Protein AF-A0A3P1ZZF9-F1 (afdb_monomer)

Mean predicted aligned error: 16.94 Å

Structure (mmCIF, N/CA/C/O backbone):
data_AF-A0A3P1ZZF9-F1
#
_entry.id   AF-A0A3P1ZZF9-F1
#
loop_
_atom_site.group_PDB
_atom_site.id
_atom_site.type_symbol
_atom_site.label_atom_id
_atom_site.label_alt_id
_atom_site.label_comp_id
_atom_site.label_asym_id
_atom_site.label_entity_id
_atom_site.label_seq_id
_atom_site.pdbx_PDB_ins_code
_atom_site.Cartn_x
_atom_site.Cartn_y
_atom_site.Cartn_z
_atom_site.occupancy
_atom_site.B_iso_or_equiv
_atom_site.auth_seq_id
_atom_site.auth_comp_id
_atom_site.auth_asym_id
_atom_site.auth_atom_id
_atom_site.pdbx_PDB_model_num
ATOM 1 N N . MET A 1 1 ? -44.749 -13.328 36.681 1.00 41.97 1 MET A N 1
ATOM 2 C CA . MET A 1 1 ? -44.471 -11.958 37.159 1.00 41.97 1 MET A CA 1
ATOM 3 C C . MET A 1 1 ? -43.256 -11.440 36.405 1.00 41.97 1 MET A C 1
ATOM 5 O O . MET A 1 1 ? -42.157 -11.912 36.653 1.00 41.97 1 MET A O 1
ATOM 9 N N . THR A 1 2 ? -43.448 -10.584 35.403 1.00 47.44 2 THR A N 1
ATOM 10 C CA . THR A 1 2 ? -42.346 -10.022 34.605 1.00 47.44 2 THR A CA 1
ATOM 11 C C . THR A 1 2 ? -41.799 -8.788 35.316 1.00 47.44 2 THR A C 1
ATOM 13 O O . THR A 1 2 ? -42.511 -7.797 35.451 1.00 47.44 2 THR A O 1
ATOM 16 N N . ALA A 1 3 ? -40.558 -8.849 35.801 1.00 57.94 3 ALA A N 1
ATOM 17 C CA . ALA A 1 3 ? -39.908 -7.716 36.448 1.00 57.94 3 ALA A CA 1
ATOM 18 C C . ALA A 1 3 ? -39.637 -6.607 35.419 1.00 57.94 3 ALA A C 1
ATOM 20 O O . ALA A 1 3 ? -38.799 -6.757 34.527 1.00 57.94 3 ALA A O 1
ATOM 21 N N . THR A 1 4 ? -40.340 -5.485 35.541 1.00 60.59 4 THR A N 1
ATOM 22 C CA . THR A 1 4 ? -40.032 -4.251 34.813 1.00 60.59 4 THR A CA 1
ATOM 23 C C . THR A 1 4 ? -38.691 -3.716 35.305 1.00 60.59 4 THR A C 1
ATOM 25 O O . THR A 1 4 ? -38.589 -3.226 36.427 1.00 60.59 4 THR A O 1
ATOM 28 N N . HIS A 1 5 ? -37.647 -3.837 34.488 1.00 72.81 5 HIS A N 1
ATOM 29 C CA . HIS A 1 5 ? -36.332 -3.292 34.813 1.00 72.81 5 HIS A CA 1
ATOM 30 C C . HIS A 1 5 ? -36.338 -1.787 34.524 1.00 72.81 5 HIS A C 1
ATOM 32 O O . HIS A 1 5 ? -36.307 -1.370 33.367 1.00 72.81 5 HIS A O 1
ATOM 38 N N . SER A 1 6 ? -36.415 -0.964 35.571 1.00 77.69 6 SER A N 1
ATOM 39 C CA . SER A 1 6 ? -36.305 0.492 35.450 1.00 77.69 6 SER A CA 1
ATOM 40 C C . SER A 1 6 ? -34.834 0.902 35.380 1.00 77.69 6 SER A C 1
ATOM 42 O O . SER A 1 6 ? -34.083 0.667 36.327 1.00 77.69 6 SER A O 1
ATOM 44 N N . ILE A 1 7 ? -34.416 1.536 34.284 1.00 84.38 7 ILE A N 1
ATOM 45 C CA . ILE A 1 7 ? -33.072 2.115 34.168 1.00 84.38 7 ILE A CA 1
ATOM 46 C C . ILE A 1 7 ? -33.027 3.401 34.998 1.00 84.38 7 ILE A C 1
ATOM 48 O O . ILE A 1 7 ? -33.792 4.333 34.753 1.00 84.38 7 ILE A O 1
ATOM 52 N N . THR A 1 8 ? -32.131 3.460 35.982 1.00 90.81 8 THR A N 1
ATOM 53 C CA . THR A 1 8 ? -31.979 4.631 36.859 1.00 90.81 8 THR A CA 1
ATOM 54 C C . THR A 1 8 ? -31.035 5.673 36.252 1.00 90.81 8 THR A C 1
ATOM 56 O O . THR A 1 8 ? -30.098 5.349 35.519 1.00 90.81 8 THR A O 1
ATOM 59 N N . ALA A 1 9 ? -31.237 6.950 36.591 1.00 87.25 9 ALA A N 1
ATOM 60 C CA . ALA A 1 9 ? -30.397 8.040 36.090 1.00 87.25 9 ALA A CA 1
ATOM 61 C C . ALA A 1 9 ? -28.916 7.898 36.497 1.00 87.25 9 ALA A C 1
ATOM 63 O O . ALA A 1 9 ? -28.033 8.289 35.732 1.00 87.25 9 ALA A O 1
ATOM 64 N N . SER A 1 10 ? -28.639 7.297 37.662 1.00 88.62 10 SER A N 1
ATOM 65 C CA . SER A 1 10 ? -27.268 7.011 38.109 1.00 88.62 10 SER A CA 1
ATOM 66 C C . SER A 1 10 ? -26.583 6.013 37.183 1.00 88.62 10 SER A C 1
ATOM 68 O O . SER A 1 10 ? -25.505 6.302 36.677 1.00 88.62 10 SER A O 1
ATOM 70 N N . GLN A 1 11 ? -27.255 4.906 36.847 1.00 90.88 11 GLN A N 1
ATOM 71 C CA . GLN A 1 11 ? -26.711 3.897 35.932 1.00 90.88 11 GLN A CA 1
ATOM 72 C C . GLN A 1 11 ? -26.372 4.497 34.563 1.00 90.88 11 GLN A C 1
ATOM 74 O O . GLN A 1 11 ? -25.328 4.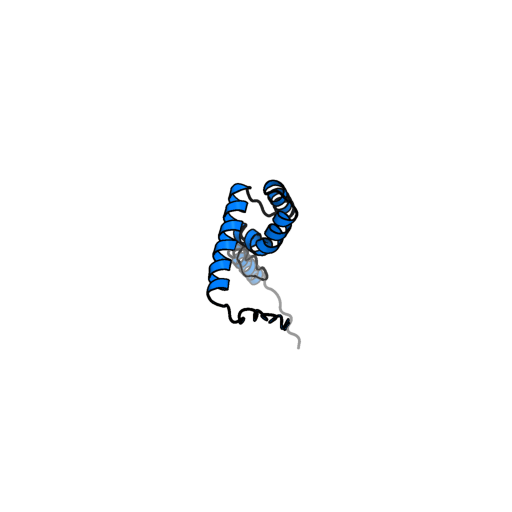195 33.994 1.00 90.88 11 GLN A O 1
ATOM 79 N N . VAL A 1 12 ? -27.208 5.402 34.044 1.00 91.12 12 VAL A N 1
ATOM 80 C CA . VAL A 1 12 ? -26.916 6.103 32.783 1.00 91.12 12 VAL A CA 1
ATOM 81 C C . VAL A 1 12 ? -25.680 6.998 32.910 1.00 91.12 12 VAL A C 1
ATOM 83 O O . VAL A 1 12 ? -24.878 7.078 31.977 1.00 91.12 12 VAL A O 1
ATOM 86 N N . LYS A 1 13 ? -25.509 7.678 34.047 1.00 93.88 13 LYS A N 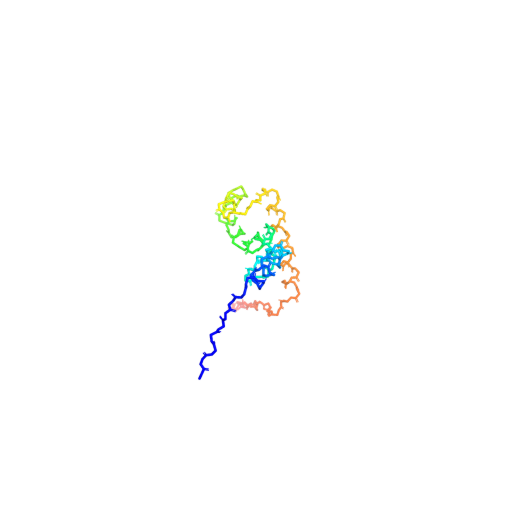1
ATOM 87 C CA . LYS A 1 13 ? -24.353 8.547 34.311 1.00 93.88 13 LYS A CA 1
ATOM 88 C C . LYS A 1 13 ? -23.056 7.739 34.431 1.00 93.88 13 LYS A C 1
ATOM 90 O O . LYS A 1 13 ? -22.039 8.138 33.858 1.00 93.88 13 LYS A O 1
ATOM 95 N N . ASP A 1 14 ? -23.118 6.583 35.082 1.00 90.81 14 ASP A N 1
ATOM 96 C CA . ASP A 1 14 ? -21.990 5.664 35.240 1.00 90.81 14 ASP A CA 1
ATOM 97 C C . ASP A 1 14 ? -21.587 5.049 33.894 1.00 90.81 14 ASP A C 1
ATOM 99 O O . ASP A 1 14 ? -20.409 5.060 33.537 1.00 90.81 14 ASP A O 1
ATOM 103 N N . ILE A 1 15 ? -22.566 4.630 33.080 1.00 91.81 15 ILE A N 1
ATOM 104 C CA . ILE A 1 15 ? -22.330 4.140 31.714 1.00 91.81 15 ILE A CA 1
ATOM 105 C C . ILE A 1 15 ? -21.662 5.225 30.865 1.00 91.81 15 ILE A C 1
ATOM 107 O O . ILE A 1 15 ? -20.643 4.963 30.233 1.00 91.81 15 ILE A O 1
ATOM 111 N N . LYS A 1 16 ? -22.175 6.462 30.864 1.00 90.25 16 LYS A N 1
ATOM 112 C CA . LYS A 1 16 ? -21.571 7.563 30.089 1.00 90.25 16 LYS A CA 1
ATOM 113 C C . LYS A 1 16 ? -20.128 7.842 30.507 1.00 90.25 16 LYS A C 1
ATOM 115 O O . LYS A 1 16 ? -19.278 8.059 29.646 1.00 90.25 16 LYS A O 1
ATOM 120 N N . THR A 1 17 ? -19.853 7.800 31.807 1.00 89.94 17 THR A N 1
ATOM 121 C CA . THR A 1 17 ? -18.506 8.010 32.351 1.00 89.94 17 THR A CA 1
ATOM 122 C C . THR A 1 17 ? -17.565 6.880 31.936 1.00 89.94 17 THR A C 1
ATOM 124 O O . THR A 1 17 ? -16.474 7.145 31.436 1.00 89.94 17 THR A O 1
ATOM 127 N N . ALA A 1 18 ? -18.012 5.625 32.040 1.00 87.31 18 ALA A N 1
ATOM 128 C CA . ALA A 1 18 ? -17.257 4.470 31.565 1.00 87.31 18 ALA A CA 1
ATOM 129 C C . ALA A 1 18 ? -16.953 4.579 30.060 1.00 87.31 18 ALA A C 1
ATOM 131 O O . ALA A 1 18 ? -15.798 4.462 29.654 1.00 87.31 18 ALA A O 1
ATOM 132 N N . PHE A 1 19 ? -17.950 4.906 29.232 1.00 84.44 19 PHE A N 1
ATOM 133 C CA . PHE A 1 19 ? -17.778 5.073 27.785 1.00 84.44 19 PHE A CA 1
ATOM 134 C C . PHE A 1 19 ? -16.810 6.198 27.404 1.00 84.44 19 PHE A C 1
ATOM 136 O O . PHE A 1 19 ? -16.061 6.037 26.446 1.00 84.44 19 PHE A O 1
ATOM 143 N N . ALA A 1 20 ? -16.767 7.299 28.160 1.00 84.31 20 ALA A N 1
ATOM 144 C CA . ALA A 1 20 ? -15.815 8.385 27.922 1.00 84.31 20 ALA A CA 1
ATOM 145 C C . ALA A 1 20 ? -14.350 7.971 28.166 1.00 84.31 20 ALA A C 1
ATOM 147 O O . ALA A 1 20 ? -13.439 8.558 27.586 1.00 84.31 20 ALA A O 1
ATOM 148 N N . THR A 1 21 ? -14.116 6.955 29.002 1.00 85.12 21 THR A N 1
ATOM 149 C CA . THR A 1 21 ? -12.767 6.431 29.291 1.00 85.12 21 THR A CA 1
ATOM 150 C C . THR A 1 21 ? -12.339 5.295 28.364 1.00 85.12 21 THR A C 1
ATOM 152 O O . THR A 1 21 ? -11.151 4.970 28.279 1.00 85.12 21 THR A O 1
ATOM 155 N N . LEU A 1 22 ? -13.286 4.695 27.640 1.00 82.19 22 LEU A N 1
ATOM 156 C CA . LEU A 1 22 ? -13.005 3.603 26.720 1.00 82.19 22 LEU A CA 1
ATOM 157 C C . LEU A 1 22 ? -12.410 4.139 25.416 1.00 82.19 22 LEU A C 1
ATOM 159 O O . LEU A 1 22 ? -12.963 5.014 24.752 1.00 82.19 22 LEU A O 1
ATOM 163 N N . LYS A 1 23 ? -11.278 3.565 25.005 1.00 72.81 23 LYS A N 1
ATOM 164 C CA . LYS A 1 23 ? -10.720 3.820 23.675 1.00 72.81 23 LYS A CA 1
ATOM 165 C C . LYS A 1 23 ? -11.566 3.082 22.631 1.00 72.81 23 LYS A C 1
ATOM 167 O O . LYS A 1 23 ? -11.890 1.914 22.852 1.00 72.81 23 LYS A O 1
ATOM 172 N N . PRO A 1 24 ? -11.884 3.698 21.480 1.00 64.56 24 PRO A N 1
ATOM 173 C CA . PRO A 1 24 ? -12.602 3.014 20.414 1.00 64.56 24 PRO A CA 1
ATOM 174 C C . PRO A 1 24 ? -11.771 1.832 19.905 1.00 64.56 24 PRO A C 1
ATOM 176 O O . PRO A 1 24 ? -10.725 2.003 19.275 1.00 64.56 24 PRO A O 1
ATOM 179 N N . GLN A 1 25 ? -12.235 0.615 20.184 1.00 62.75 25 GLN A N 1
ATOM 180 C CA . GLN A 1 25 ? -11.611 -0.601 19.684 1.00 62.75 25 GLN A CA 1
ATOM 181 C C . GLN A 1 25 ? -12.215 -0.943 18.321 1.00 62.75 25 GLN A C 1
ATOM 183 O O . GLN A 1 25 ? -13.331 -1.446 18.215 1.00 62.75 25 GLN A O 1
ATOM 188 N N . LYS A 1 26 ? -11.471 -0.647 17.252 1.00 52.25 26 LYS A N 1
ATOM 189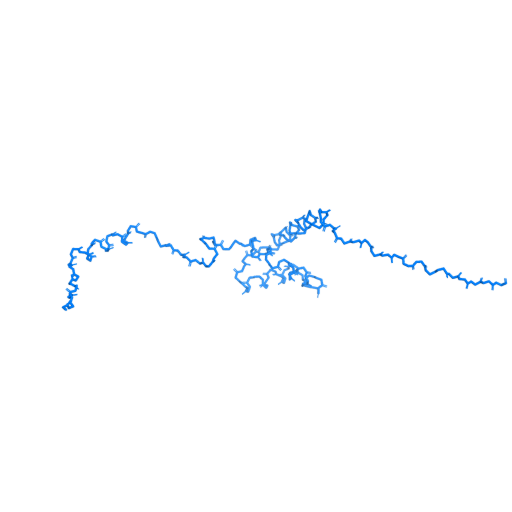 C CA . LYS A 1 26 ? -11.857 -0.990 15.880 1.00 52.25 26 LYS A CA 1
ATOM 190 C C . LYS A 1 26 ? -11.588 -2.478 15.643 1.00 52.25 26 LYS A C 1
ATOM 192 O O . LYS A 1 26 ? -10.488 -2.856 15.247 1.00 52.25 26 LYS A O 1
ATOM 197 N N . VAL A 1 27 ? -12.574 -3.323 15.932 1.00 51.62 27 VAL A N 1
ATOM 198 C CA . VAL A 1 27 ? -12.488 -4.768 15.682 1.00 51.62 27 VAL A CA 1
ATOM 199 C C . VAL A 1 27 ? -12.691 -5.026 14.186 1.00 51.62 27 VAL A C 1
ATOM 201 O O . VAL A 1 27 ? -13.729 -4.687 13.624 1.00 51.62 27 VAL A O 1
ATOM 204 N N . THR A 1 28 ? -11.696 -5.619 13.530 1.00 56.38 28 THR A N 1
ATOM 205 C CA . THR A 1 28 ? -11.807 -6.190 12.179 1.00 56.38 28 THR A CA 1
ATOM 206 C C . THR A 1 28 ? -11.488 -7.687 12.239 1.00 56.38 28 THR A C 1
ATOM 208 O O . THR A 1 28 ? -10.831 -8.151 13.172 1.00 56.38 28 THR A O 1
ATOM 211 N N . LEU A 1 29 ? -11.947 -8.455 11.243 1.00 58.03 29 LEU A N 1
ATOM 212 C CA . LEU A 1 29 ? -11.857 -9.927 11.169 1.00 58.03 29 LEU A CA 1
ATOM 213 C C . LEU A 1 29 ? -10.434 -10.521 11.286 1.00 58.03 29 LEU A C 1
ATOM 215 O O . LEU A 1 29 ? -10.304 -11.729 11.429 1.00 58.03 29 LEU A O 1
ATOM 219 N N . ASN A 1 30 ? -9.375 -9.704 11.247 1.00 57.03 30 ASN A N 1
ATOM 220 C CA . ASN A 1 30 ? -7.976 -10.143 11.322 1.00 57.03 30 ASN A CA 1
ATOM 221 C C . ASN A 1 30 ? -7.255 -9.668 12.604 1.00 57.03 30 ASN A C 1
ATOM 223 O O . ASN A 1 30 ? -6.024 -9.644 12.664 1.00 57.03 30 ASN A O 1
ATOM 227 N N . GLY A 1 31 ? -8.018 -9.249 13.622 1.00 48.69 31 GLY A N 1
ATOM 228 C CA . GLY A 1 31 ? -7.489 -8.576 14.808 1.00 48.69 31 GLY A CA 1
ATOM 229 C C . GLY A 1 31 ? -7.034 -7.145 14.503 1.00 48.69 31 GLY A C 1
ATOM 230 O O . GLY A 1 31 ? -6.961 -6.737 13.348 1.00 48.69 31 GLY A O 1
ATOM 231 N N . ASN A 1 32 ? -6.726 -6.370 15.547 1.00 57.31 32 ASN A N 1
ATOM 232 C CA . ASN A 1 32 ? -6.379 -4.934 15.550 1.00 57.31 32 ASN A CA 1
ATOM 233 C C . ASN A 1 32 ? -5.213 -4.479 14.629 1.00 57.31 32 ASN A C 1
ATOM 235 O O . ASN A 1 32 ? -4.697 -3.371 14.784 1.00 57.31 32 ASN A O 1
ATOM 239 N N . ARG A 1 33 ? -4.743 -5.295 13.685 1.00 58.72 33 ARG A N 1
ATOM 240 C CA . ARG A 1 33 ? -3.654 -4.949 12.781 1.00 58.72 33 ARG A CA 1
ATOM 241 C C . ARG A 1 33 ? -4.210 -4.261 11.538 1.00 58.72 33 ARG A C 1
ATOM 243 O O . ARG A 1 33 ? -4.800 -4.896 10.667 1.00 58.72 33 ARG A O 1
ATOM 250 N N . ALA A 1 34 ? -4.001 -2.950 11.439 1.00 66.88 34 ALA A N 1
ATOM 251 C CA . ALA A 1 34 ? -4.147 -2.260 10.165 1.00 66.88 34 ALA A CA 1
ATOM 252 C C . ALA A 1 34 ? -3.226 -2.942 9.138 1.00 66.88 34 ALA A C 1
ATOM 254 O O . ALA A 1 34 ? -2.029 -3.090 9.394 1.00 66.88 34 ALA A O 1
ATOM 255 N N . MET A 1 35 ? -3.785 -3.398 8.013 1.00 75.19 35 MET A N 1
ATOM 256 C CA . MET A 1 35 ? -3.011 -4.051 6.957 1.00 75.19 35 MET A CA 1
ATOM 257 C C . MET A 1 35 ? -1.936 -3.082 6.464 1.00 75.19 35 MET A C 1
ATOM 259 O O . MET A 1 35 ? -2.249 -1.996 5.973 1.00 75.19 35 MET A O 1
ATOM 263 N N . THR A 1 36 ? -0.664 -3.445 6.623 1.00 89.25 36 THR A N 1
ATOM 264 C CA . THR A 1 36 ? 0.430 -2.564 6.205 1.00 89.25 36 THR A CA 1
ATOM 265 C C . THR A 1 36 ? 0.591 -2.591 4.685 1.00 89.25 36 THR A C 1
ATOM 267 O O . THR A 1 36 ? 0.303 -3.597 4.033 1.00 89.25 36 THR A O 1
ATOM 270 N N . VAL A 1 37 ? 1.125 -1.511 4.102 1.00 90.62 37 VAL A N 1
ATOM 271 C CA . VAL A 1 37 ? 1.429 -1.437 2.657 1.00 90.62 37 VAL A CA 1
ATOM 272 C C . VAL A 1 37 ? 2.273 -2.634 2.209 1.00 90.62 37 VAL A C 1
ATOM 274 O O . VAL A 1 37 ? 2.012 -3.233 1.170 1.00 90.62 37 VAL A O 1
ATOM 277 N N . LYS A 1 38 ? 3.264 -3.025 3.017 1.00 92.00 38 LYS A N 1
ATOM 278 C CA . LYS A 1 38 ? 4.138 -4.163 2.717 1.00 92.00 38 LYS A CA 1
ATOM 279 C C . LYS A 1 38 ? 3.369 -5.482 2.664 1.00 92.00 38 LYS A C 1
ATOM 281 O O . LYS A 1 38 ? 3.580 -6.268 1.745 1.00 92.00 38 LYS A O 1
ATOM 286 N N . GLU A 1 39 ? 2.478 -5.720 3.622 1.00 91.06 39 GLU A N 1
ATOM 287 C CA . GLU A 1 39 ? 1.650 -6.930 3.661 1.00 91.06 39 GLU A CA 1
ATOM 288 C C . GLU A 1 39 ? 0.666 -6.979 2.493 1.00 91.06 39 GLU A C 1
ATOM 290 O O . GLU A 1 39 ? 0.520 -8.029 1.871 1.00 91.06 39 GLU A O 1
ATOM 295 N N . ALA A 1 40 ? 0.062 -5.843 2.135 1.00 92.31 40 ALA A N 1
ATOM 296 C CA . ALA A 1 40 ? -0.796 -5.734 0.958 1.00 92.31 40 ALA A CA 1
ATOM 297 C C . ALA A 1 40 ? -0.029 -6.042 -0.336 1.00 92.31 40 ALA A C 1
ATOM 299 O O . ALA A 1 40 ? -0.481 -6.847 -1.153 1.00 92.31 40 ALA A O 1
ATOM 300 N N . VAL A 1 41 ? 1.178 -5.490 -0.488 1.00 93.88 41 VAL A N 1
ATOM 301 C CA . VAL A 1 41 ? 2.056 -5.799 -1.624 1.00 93.88 41 VAL A CA 1
ATOM 302 C C . VAL A 1 41 ? 2.444 -7.279 -1.637 1.00 93.88 41 VAL A C 1
ATOM 304 O O . VAL A 1 41 ? 2.435 -7.887 -2.702 1.00 93.88 41 VAL A O 1
ATOM 307 N N . PHE A 1 42 ? 2.743 -7.890 -0.488 1.00 93.19 42 PHE A N 1
ATOM 308 C CA . PHE A 1 42 ? 3.105 -9.311 -0.407 1.00 93.19 42 PHE A CA 1
ATOM 309 C C . PHE A 1 42 ? 1.929 -10.234 -0.742 1.00 93.19 42 PHE A C 1
ATOM 311 O O . PHE A 1 42 ? 2.116 -11.215 -1.461 1.00 93.19 42 PHE A O 1
ATOM 318 N N . ALA A 1 43 ? 0.721 -9.908 -0.280 1.00 92.12 43 ALA A N 1
ATOM 319 C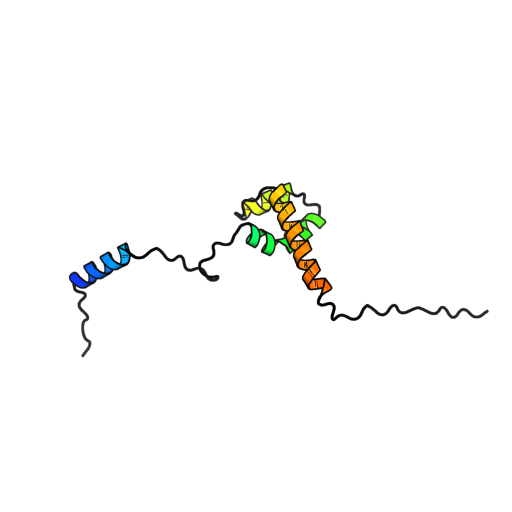 CA . ALA A 1 43 ? -0.493 -10.642 -0.633 1.00 92.12 43 ALA A CA 1
ATOM 320 C C . ALA A 1 43 ? -0.771 -10.582 -2.146 1.00 92.12 43 ALA A C 1
ATOM 322 O O . ALA A 1 43 ? -1.176 -11.574 -2.752 1.00 92.12 43 ALA A O 1
ATOM 323 N N . LEU A 1 44 ? -0.496 -9.434 -2.774 1.00 93.88 44 LEU A N 1
ATOM 324 C CA . LEU A 1 44 ? -0.687 -9.223 -4.210 1.00 93.88 44 LEU A CA 1
ATOM 325 C C . LEU A 1 44 ? 0.517 -9.632 -5.070 1.00 93.88 44 LEU A C 1
ATOM 327 O O . LEU A 1 44 ? 0.383 -9.710 -6.294 1.00 93.88 44 LEU A O 1
ATOM 331 N N . ALA A 1 45 ? 1.674 -9.928 -4.475 1.00 93.38 45 ALA A N 1
ATOM 332 C CA . ALA A 1 45 ? 2.925 -10.166 -5.191 1.00 93.38 45 ALA A CA 1
ATOM 333 C C . ALA A 1 45 ? 2.823 -11.230 -6.303 1.00 93.38 45 ALA A C 1
ATOM 335 O O . ALA A 1 45 ? 3.320 -10.956 -7.397 1.00 93.38 45 ALA A O 1
ATOM 336 N N . PRO A 1 46 ? 2.129 -12.380 -6.133 1.00 94.12 46 PRO A N 1
ATOM 337 C CA . PRO A 1 46 ? 1.949 -13.342 -7.225 1.00 94.12 46 PRO A CA 1
ATOM 338 C C . PRO A 1 46 ? 1.233 -12.750 -8.446 1.00 94.12 46 PRO A C 1
ATOM 340 O O . PRO A 1 46 ? 1.544 -13.090 -9.588 1.00 94.12 46 PRO A O 1
ATOM 343 N N . THR A 1 47 ? 0.268 -11.859 -8.218 1.00 95.94 47 THR A N 1
ATOM 344 C CA . THR A 1 47 ? -0.459 -11.169 -9.287 1.00 95.94 47 THR A CA 1
ATOM 345 C C . THR A 1 47 ? 0.415 -10.106 -9.937 1.00 95.94 47 THR A C 1
ATOM 347 O O . THR A 1 47 ? 0.508 -10.081 -11.162 1.00 95.94 47 THR A O 1
ATOM 350 N N . LEU A 1 48 ? 1.123 -9.302 -9.143 1.00 95.56 48 LEU A N 1
ATOM 351 C CA . LEU A 1 48 ? 2.036 -8.270 -9.643 1.00 95.56 48 LEU A CA 1
ATOM 352 C C . LEU A 1 48 ? 3.176 -8.871 -10.486 1.00 95.56 48 LEU A C 1
ATOM 354 O O . LEU A 1 48 ? 3.506 -8.337 -11.543 1.00 95.56 48 LEU A O 1
ATOM 358 N N . GLU A 1 49 ? 3.726 -10.028 -10.096 1.00 93.44 49 GLU A N 1
ATOM 359 C CA . GLU A 1 49 ? 4.724 -10.745 -10.904 1.00 93.44 49 GLU A CA 1
ATOM 360 C C . GLU A 1 49 ? 4.152 -11.242 -12.238 1.00 93.44 49 GLU A C 1
ATOM 362 O O . GLU A 1 49 ? 4.824 -11.147 -13.268 1.00 93.44 49 GLU A O 1
ATOM 367 N N . ARG A 1 50 ? 2.916 -11.760 -12.252 1.00 93.81 50 ARG A N 1
ATOM 368 C CA . ARG A 1 50 ? 2.249 -12.162 -13.502 1.00 93.81 50 ARG A CA 1
ATOM 369 C C . ARG A 1 50 ? 1.999 -10.970 -14.415 1.00 93.81 50 ARG A C 1
ATOM 371 O O . ARG A 1 50 ? 2.184 -11.095 -15.618 1.00 93.81 50 ARG A O 1
ATOM 378 N N . MET A 1 51 ? 1.604 -9.830 -13.859 1.00 95.81 51 MET A N 1
ATOM 379 C CA . MET A 1 51 ? 1.403 -8.606 -14.632 1.00 95.81 51 MET A CA 1
ATOM 380 C C . MET A 1 51 ? 2.720 -8.110 -15.224 1.00 95.81 51 MET A C 1
ATOM 382 O O . MET A 1 51 ? 2.779 -7.869 -16.424 1.00 95.81 51 MET A O 1
ATOM 386 N N . LYS A 1 52 ? 3.808 -8.091 -14.444 1.00 93.25 52 LYS A N 1
ATOM 387 C CA . LYS A 1 52 ? 5.142 -7.759 -14.964 1.00 93.25 52 LYS A CA 1
ATOM 388 C C . LYS A 1 52 ? 5.545 -8.657 -16.143 1.00 93.25 52 LYS A C 1
ATOM 390 O O . LYS A 1 52 ? 6.082 -8.178 -17.133 1.00 93.25 52 LYS A O 1
ATOM 395 N N . LYS A 1 53 ? 5.240 -9.960 -16.074 1.00 93.75 53 LYS A N 1
ATOM 396 C CA . LYS A 1 53 ? 5.474 -10.906 -17.186 1.00 93.75 53 LYS A CA 1
ATOM 397 C C . LYS A 1 53 ? 4.604 -10.642 -18.422 1.00 93.75 53 LYS A C 1
ATOM 399 O O . LYS A 1 53 ? 4.972 -11.073 -19.504 1.00 93.75 53 LYS A O 1
ATOM 404 N N . ARG A 1 54 ? 3.469 -9.960 -18.267 1.00 95.50 54 ARG A N 1
ATOM 405 C CA . ARG A 1 54 ? 2.574 -9.543 -19.360 1.00 95.50 54 ARG A CA 1
ATOM 406 C C . ARG A 1 54 ? 2.962 -8.189 -19.966 1.00 95.50 54 ARG A C 1
ATOM 408 O O . ARG A 1 54 ? 2.197 -7.657 -20.756 1.00 95.50 54 ARG A O 1
ATOM 415 N N . GLY A 1 55 ? 4.115 -7.634 -19.587 1.00 95.56 55 GLY A N 1
ATOM 416 C CA . GLY A 1 55 ? 4.619 -6.367 -20.116 1.00 95.56 55 GLY A CA 1
ATOM 417 C C . GLY A 1 55 ? 4.291 -5.140 -19.267 1.00 95.56 55 GLY A C 1
ATOM 418 O O . GLY A 1 55 ? 4.709 -4.051 -19.637 1.00 95.56 55 GLY A O 1
ATOM 419 N N . PHE A 1 56 ? 3.615 -5.295 -18.120 1.00 96.25 56 PHE A N 1
ATOM 420 C CA . PHE A 1 56 ? 3.356 -4.152 -17.242 1.00 96.25 56 PHE A CA 1
ATOM 421 C C . PHE A 1 56 ? 4.654 -3.623 -16.634 1.00 96.25 56 PHE A C 1
ATOM 423 O O . PHE A 1 56 ? 5.436 -4.379 -16.038 1.00 96.25 56 PHE A O 1
ATOM 430 N N . ASN A 1 57 ? 4.860 -2.314 -16.744 1.00 95.38 57 ASN A N 1
ATOM 431 C CA . ASN A 1 57 ? 6.017 -1.648 -16.158 1.00 95.38 57 ASN A CA 1
ATOM 432 C C . ASN A 1 57 ? 5.804 -1.388 -14.646 1.00 95.38 57 ASN A C 1
ATOM 434 O O . ASN A 1 57 ? 4.705 -1.525 -14.109 1.00 95.38 57 ASN A O 1
ATOM 438 N N . ILE A 1 58 ? 6.869 -1.045 -13.912 1.00 94.62 58 ILE A N 1
ATOM 439 C CA . ILE A 1 58 ? 6.772 -0.828 -12.454 1.00 94.6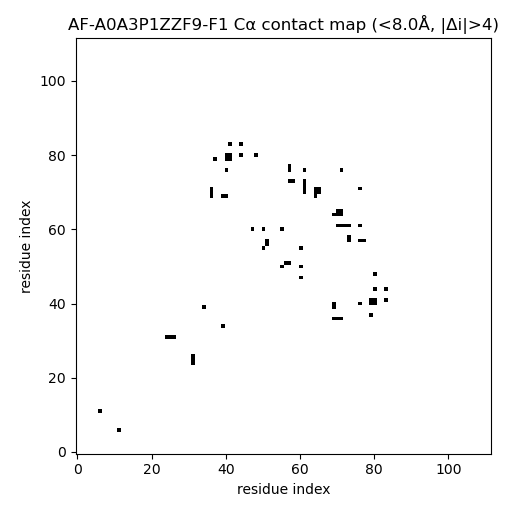2 58 ILE A CA 1
ATOM 440 C 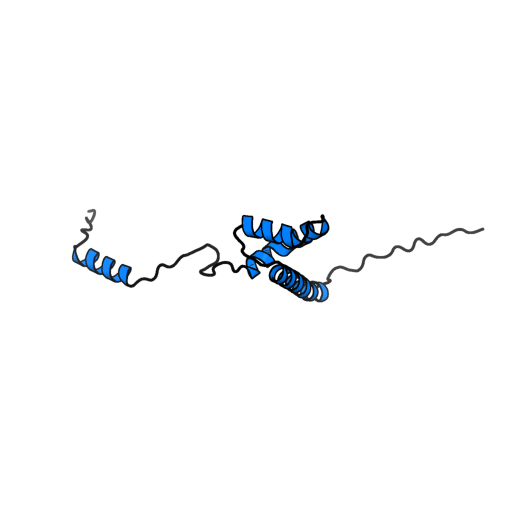C . ILE A 1 58 ? 5.870 0.368 -12.112 1.00 94.62 58 ILE A C 1
ATOM 442 O O . ILE A 1 58 ? 5.197 0.332 -11.085 1.00 94.62 58 ILE A O 1
ATOM 446 N N . THR A 1 59 ? 5.834 1.397 -12.955 1.00 95.94 59 THR A N 1
ATOM 447 C CA . THR A 1 59 ? 5.023 2.605 -12.749 1.00 95.94 59 THR A CA 1
ATOM 448 C C . THR A 1 59 ? 3.526 2.306 -12.868 1.00 95.94 59 THR A C 1
ATOM 450 O O . THR A 1 59 ? 2.770 2.629 -11.960 1.00 95.94 59 THR A O 1
ATOM 453 N N . GLU A 1 60 ? 3.108 1.564 -13.890 1.00 96.19 60 GLU A N 1
ATOM 454 C CA . GLU A 1 60 ? 1.729 1.101 -14.093 1.00 96.19 60 GLU A CA 1
ATOM 455 C C . GLU A 1 60 ? 1.257 0.204 -12.942 1.00 96.19 60 GLU A C 1
ATOM 457 O O . GLU A 1 60 ? 0.099 0.243 -12.524 1.00 96.19 60 GLU A O 1
ATOM 462 N N . LEU A 1 61 ? 2.155 -0.624 -12.396 1.00 96.19 61 LEU A N 1
ATOM 463 C CA . LEU A 1 61 ? 1.838 -1.427 -11.215 1.00 96.19 61 LEU A CA 1
ATOM 464 C C . LEU A 1 61 ? 1.627 -0.556 -9.973 1.00 96.19 61 LEU A C 1
ATOM 466 O O . LEU A 1 61 ? 0.786 -0.891 -9.140 1.00 96.19 61 LEU A O 1
ATOM 470 N N . VAL A 1 62 ? 2.372 0.544 -9.841 1.00 97.19 62 VAL A N 1
ATOM 471 C CA . VAL A 1 62 ? 2.175 1.519 -8.762 1.00 97.19 62 VAL A CA 1
ATOM 472 C C . VAL A 1 62 ? 0.821 2.210 -8.902 1.00 97.19 62 VAL A C 1
ATOM 474 O O . VAL A 1 62 ? 0.080 2.255 -7.923 1.00 97.19 62 VAL A O 1
ATOM 477 N N . GLU A 1 63 ? 0.464 2.665 -10.101 1.00 96.69 63 GLU A N 1
ATOM 478 C CA . GLU A 1 63 ? -0.829 3.310 -10.372 1.00 96.69 63 GLU A CA 1
ATOM 479 C C . GLU A 1 63 ? -1.999 2.388 -10.011 1.00 96.69 63 GLU A C 1
ATOM 481 O O . GLU A 1 63 ? -2.881 2.765 -9.242 1.00 96.69 63 GLU A O 1
ATOM 486 N N . LYS A 1 64 ? -1.948 1.118 -10.428 1.00 94.94 64 LYS A N 1
ATOM 487 C CA . LYS A 1 64 ? -2.977 0.122 -10.077 1.00 94.94 64 LYS A CA 1
ATOM 488 C C . LYS A 1 64 ? -3.047 -0.203 -8.588 1.00 94.94 64 LYS A C 1
ATOM 490 O O . LYS A 1 64 ? -4.089 -0.636 -8.095 1.00 94.94 64 LYS A O 1
ATOM 495 N N . LEU A 1 65 ? -1.941 -0.061 -7.860 1.00 95.06 65 LEU A N 1
ATOM 496 C CA . LEU A 1 65 ? -1.941 -0.195 -6.405 1.00 95.06 65 LEU A CA 1
ATOM 497 C C . LEU A 1 65 ? -2.543 1.046 -5.740 1.00 95.06 65 LEU A C 1
ATOM 499 O O . LEU A 1 65 ? -3.284 0.896 -4.770 1.00 95.06 65 LEU A O 1
ATOM 503 N N . HIS A 1 66 ? -2.307 2.242 -6.284 1.00 95.69 66 HIS A N 1
ATOM 504 C CA . HIS A 1 66 ? -2.929 3.482 -5.810 1.00 95.69 66 HIS A CA 1
ATOM 505 C C . HIS A 1 66 ? -4.442 3.477 -6.035 1.00 95.69 66 HIS A C 1
ATOM 507 O O . HIS A 1 66 ? -5.176 3.798 -5.103 1.00 95.69 66 HIS A O 1
ATOM 513 N N . GLU A 1 67 ? -4.917 2.997 -7.190 1.00 94.56 67 GLU A N 1
ATOM 514 C CA . GLU A 1 67 ? -6.347 2.747 -7.460 1.00 94.56 67 GLU A CA 1
ATOM 515 C C . GLU A 1 67 ? -6.987 1.827 -6.406 1.00 94.56 67 GLU A C 1
ATOM 517 O O . GLU A 1 67 ? -8.166 1.946 -6.084 1.00 94.56 67 GLU A O 1
ATOM 522 N N . LYS A 1 68 ? -6.202 0.902 -5.839 1.00 90.88 68 LYS A N 1
ATOM 523 C CA . LYS A 1 68 ? -6.630 -0.032 -4.786 1.00 90.88 68 LYS A CA 1
ATOM 524 C C . LYS A 1 68 ? -6.409 0.499 -3.366 1.00 90.88 68 LYS A C 1
ATOM 526 O O . LYS A 1 68 ? -6.559 -0.259 -2.410 1.00 90.88 68 LYS A O 1
ATOM 531 N N . GLY A 1 69 ? -6.037 1.770 -3.214 1.00 92.38 69 GLY A N 1
ATOM 532 C CA . GLY A 1 69 ? -5.791 2.398 -1.916 1.00 92.38 69 GLY A CA 1
ATOM 533 C C . GLY A 1 69 ? -4.498 1.943 -1.232 1.00 92.38 69 GLY A C 1
ATOM 534 O O . GLY A 1 69 ? -4.376 2.064 -0.015 1.00 92.38 69 GLY A O 1
ATOM 535 N N . ILE A 1 70 ? -3.532 1.406 -1.986 1.00 93.69 70 ILE A N 1
ATOM 536 C CA . ILE A 1 70 ? -2.229 0.955 -1.481 1.00 93.69 70 ILE A CA 1
ATOM 537 C C . ILE A 1 70 ? -1.152 1.952 -1.943 1.00 93.69 70 ILE A C 1
ATOM 539 O O . ILE A 1 70 ? -0.579 1.787 -3.024 1.00 93.69 70 ILE A O 1
ATOM 543 N N . PRO A 1 71 ? -0.844 2.993 -1.148 1.00 93.56 71 PRO A N 1
ATOM 544 C CA . PRO A 1 71 ? 0.145 3.994 -1.524 1.00 93.56 71 PRO A CA 1
ATOM 545 C C . PRO A 1 71 ? 1.558 3.412 -1.427 1.00 93.56 71 PRO A C 1
ATOM 547 O O . PRO A 1 71 ? 2.058 3.093 -0.347 1.00 93.56 71 PRO A O 1
ATOM 550 N N . VAL A 1 72 ? 2.233 3.286 -2.566 1.00 95.81 72 VAL A N 1
ATOM 551 C CA . VAL A 1 72 ? 3.615 2.797 -2.643 1.00 95.81 72 VAL A CA 1
ATOM 552 C C . VAL A 1 72 ? 4.391 3.548 -3.720 1.00 95.81 72 VAL A C 1
ATOM 554 O O . VAL A 1 72 ? 3.826 3.954 -4.729 1.00 95.81 72 VAL A O 1
ATOM 557 N N . LYS A 1 73 ? 5.693 3.755 -3.516 1.00 97.06 73 LYS A N 1
ATOM 558 C CA . LYS A 1 73 ? 6.587 4.331 -4.534 1.00 97.06 73 LYS A CA 1
ATOM 559 C C . LYS A 1 73 ? 7.212 3.218 -5.377 1.00 97.06 73 LYS A C 1
ATOM 561 O O . LYS A 1 73 ? 7.488 2.141 -4.850 1.00 97.06 73 LYS A O 1
ATOM 566 N N . ALA A 1 74 ? 7.528 3.497 -6.641 1.00 96.12 74 ALA A N 1
ATOM 567 C CA . ALA A 1 74 ? 8.200 2.559 -7.549 1.00 96.12 74 ALA A CA 1
ATOM 568 C C . ALA A 1 74 ? 9.438 1.842 -6.951 1.00 96.12 74 ALA A C 1
ATOM 570 O O . ALA A 1 74 ? 9.465 0.607 -6.981 1.00 96.12 74 ALA A O 1
ATOM 571 N N . PRO A 1 75 ? 10.428 2.533 -6.337 1.00 96.69 75 PRO A N 1
ATOM 572 C CA . PRO A 1 75 ? 11.580 1.856 -5.727 1.00 96.69 75 PRO A CA 1
ATOM 573 C C . PRO A 1 75 ? 11.185 0.949 -4.552 1.00 96.69 75 PRO A C 1
ATOM 575 O O . PRO A 1 75 ? 11.732 -0.142 -4.389 1.00 96.69 75 PRO A O 1
ATOM 578 N N . THR A 1 76 ? 10.194 1.361 -3.757 1.00 96.31 76 THR A N 1
ATOM 579 C CA . THR A 1 76 ? 9.667 0.564 -2.641 1.00 96.31 76 THR A CA 1
ATOM 580 C C . THR A 1 76 ? 8.971 -0.699 -3.142 1.00 96.31 76 THR A C 1
ATOM 582 O O . THR A 1 76 ? 9.194 -1.779 -2.596 1.00 96.31 76 THR A O 1
ATOM 585 N N . LEU A 1 77 ? 8.177 -0.588 -4.211 1.00 95.94 77 LEU A N 1
ATOM 586 C CA . LEU A 1 77 ? 7.520 -1.730 -4.840 1.00 95.94 77 LEU A CA 1
ATOM 587 C C . LEU A 1 77 ? 8.552 -2.737 -5.364 1.00 95.94 77 LEU A C 1
ATOM 589 O O . LEU A 1 77 ? 8.457 -3.927 -5.062 1.00 95.94 77 LEU A O 1
ATOM 593 N N . ALA A 1 78 ? 9.573 -2.265 -6.085 1.00 95.00 78 ALA A N 1
ATOM 594 C CA . ALA A 1 78 ? 10.648 -3.118 -6.589 1.00 95.00 78 ALA A CA 1
ATOM 595 C C . ALA A 1 78 ? 11.381 -3.854 -5.452 1.00 95.00 78 ALA A C 1
ATOM 597 O O . ALA A 1 78 ? 11.605 -5.066 -5.539 1.00 95.00 78 ALA A O 1
ATOM 598 N N . LYS A 1 79 ? 11.685 -3.148 -4.353 1.00 96.06 79 LYS A N 1
ATOM 599 C CA . LYS A 1 79 ? 12.284 -3.735 -3.147 1.00 96.06 79 LYS A CA 1
ATOM 600 C C . LYS A 1 79 ? 11.411 -4.850 -2.565 1.00 96.06 79 LYS A C 1
ATOM 602 O O . LYS A 1 79 ? 11.905 -5.953 -2.338 1.00 96.06 79 LYS A O 1
ATOM 607 N N . TYR A 1 80 ? 10.122 -4.595 -2.361 1.00 95.50 80 TYR A N 1
ATOM 608 C CA . TYR A 1 80 ? 9.206 -5.576 -1.773 1.00 95.50 80 TYR A CA 1
ATOM 609 C C . TYR A 1 80 ? 8.991 -6.805 -2.658 1.00 95.50 80 TYR A C 1
ATOM 611 O O . TYR A 1 80 ? 8.964 -7.920 -2.140 1.00 95.50 80 TYR A O 1
ATOM 619 N N . LEU A 1 81 ? 8.925 -6.640 -3.982 1.00 93.88 81 LEU A N 1
ATOM 620 C CA . LEU A 1 81 ? 8.866 -7.778 -4.904 1.00 93.88 81 LEU A CA 1
ATOM 621 C C . LEU A 1 81 ? 10.139 -8.635 -4.831 1.00 93.88 81 LEU A C 1
ATOM 623 O O . LEU A 1 81 ? 10.058 -9.864 -4.839 1.00 93.88 81 LEU A O 1
ATOM 627 N N . ASN A 1 82 ? 11.317 -8.016 -4.702 1.00 93.75 82 ASN A N 1
ATOM 628 C CA . ASN A 1 82 ? 12.566 -8.759 -4.529 1.00 93.75 82 ASN A CA 1
ATOM 629 C C . ASN A 1 82 ? 12.612 -9.514 -3.188 1.00 93.75 82 ASN A C 1
ATOM 631 O O . ASN A 1 82 ? 12.994 -10.684 -3.141 1.00 93.75 82 ASN A O 1
ATOM 635 N N . GLU A 1 83 ? 12.178 -8.880 -2.096 1.00 93.56 83 GLU A N 1
ATOM 636 C CA . GLU A 1 83 ? 12.067 -9.530 -0.784 1.00 93.56 83 GLU A CA 1
ATOM 637 C C . GLU A 1 83 ? 11.109 -10.732 -0.818 1.00 93.56 83 GLU A C 1
ATOM 639 O O . GLU A 1 83 ? 11.441 -11.796 -0.288 1.00 93.56 83 GLU A O 1
ATOM 644 N N . PHE A 1 84 ? 9.965 -10.599 -1.496 1.00 90.69 84 PHE A N 1
ATOM 645 C CA . PHE A 1 84 ? 9.003 -11.686 -1.678 1.00 90.69 84 PHE A CA 1
ATOM 646 C C . PHE A 1 84 ? 9.626 -12.893 -2.403 1.00 90.69 84 PHE A C 1
ATOM 648 O O . PHE A 1 84 ? 9.486 -14.034 -1.953 1.00 90.69 84 PHE A O 1
ATOM 655 N N . ARG A 1 85 ? 10.396 -12.655 -3.476 1.00 88.12 85 ARG A N 1
ATOM 656 C CA . ARG A 1 85 ? 11.119 -13.711 -4.214 1.00 88.12 85 ARG A CA 1
ATOM 657 C C . ARG A 1 85 ? 12.155 -14.419 -3.346 1.00 88.12 85 ARG A C 1
ATOM 659 O O . ARG A 1 85 ? 12.210 -15.648 -3.337 1.00 88.12 85 ARG A O 1
ATOM 666 N N . ARG A 1 86 ? 12.939 -13.654 -2.579 1.00 85.88 86 ARG A N 1
ATOM 667 C CA . ARG A 1 86 ? 13.951 -14.194 -1.653 1.00 85.88 86 ARG A CA 1
ATOM 668 C C . ARG A 1 86 ? 13.320 -15.052 -0.560 1.00 85.88 86 ARG A C 1
ATOM 670 O O . ARG A 1 86 ? 13.895 -16.069 -0.196 1.00 85.88 86 ARG A O 1
ATOM 677 N N . GLY A 1 87 ? 12.144 -14.674 -0.057 1.00 74.25 87 GLY A N 1
ATOM 678 C CA . GLY A 1 87 ? 11.390 -15.466 0.919 1.00 74.25 87 GLY A CA 1
ATOM 679 C C . GLY A 1 87 ? 10.825 -16.773 0.349 1.00 74.25 87 GLY A C 1
ATOM 680 O O . GLY A 1 87 ? 10.790 -17.780 1.056 1.00 74.25 87 GLY A O 1
ATOM 681 N N . LYS A 1 88 ? 10.431 -16.785 -0.934 1.00 64.44 88 LYS A N 1
ATOM 682 C CA . LYS A 1 88 ? 9.955 -17.994 -1.627 1.00 64.44 88 LYS A CA 1
ATOM 683 C C . LYS A 1 88 ? 11.082 -18.999 -1.891 1.00 64.44 88 LYS A C 1
ATOM 685 O O . LYS A 1 88 ? 10.856 -20.192 -1.715 1.00 64.44 88 LYS A O 1
ATOM 690 N N . GLY A 1 89 ? 12.284 -18.524 -2.238 1.00 55.66 89 GLY A N 1
ATOM 691 C CA . GLY A 1 89 ? 13.464 -19.373 -2.459 1.00 55.66 89 GLY A CA 1
ATOM 692 C C . GLY A 1 89 ? 13.765 -20.282 -1.266 1.00 55.66 89 GLY A C 1
ATOM 693 O O . GLY A 1 89 ? 13.844 -21.491 -1.427 1.00 55.66 89 GLY A O 1
ATOM 694 N N . LYS A 1 90 ? 13.742 -19.736 -0.043 1.00 54.28 90 LYS A N 1
ATOM 695 C CA . LYS A 1 90 ? 14.018 -20.510 1.186 1.00 54.28 90 LYS A CA 1
ATOM 696 C C . LYS A 1 90 ? 12.978 -21.597 1.487 1.00 54.28 90 LYS A C 1
ATOM 698 O O . LYS A 1 90 ? 13.291 -22.578 2.148 1.00 54.28 90 LYS A O 1
ATOM 703 N N . LYS A 1 91 ? 11.727 -21.413 1.044 1.00 52.16 91 LYS A N 1
ATOM 704 C CA . LYS A 1 91 ? 10.648 -22.402 1.228 1.00 52.16 91 LYS A CA 1
ATOM 705 C C . LYS A 1 91 ? 10.603 -23.449 0.114 1.00 52.16 91 LYS A C 1
ATOM 707 O O . LYS A 1 91 ? 10.175 -24.563 0.385 1.00 52.16 91 LYS A O 1
ATOM 712 N N . ALA A 1 92 ? 11.017 -23.094 -1.102 1.00 52.91 92 ALA A N 1
ATOM 713 C CA . ALA A 1 92 ? 11.109 -24.025 -2.227 1.00 52.91 92 ALA A CA 1
ATOM 714 C C . ALA A 1 92 ? 12.350 -24.929 -2.118 1.00 52.91 92 ALA A C 1
ATOM 716 O O . ALA A 1 92 ? 12.268 -26.120 -2.383 1.00 52.91 92 ALA A O 1
ATOM 717 N N . GLU A 1 93 ? 13.473 -24.387 -1.648 1.00 49.19 93 GLU A N 1
ATOM 718 C CA . GLU A 1 93 ? 14.746 -25.111 -1.540 1.00 49.19 93 GLU A CA 1
ATOM 719 C C . GLU A 1 93 ? 14.771 -26.107 -0.361 1.00 49.19 93 GLU A C 1
ATOM 721 O O . GLU A 1 93 ? 15.473 -27.107 -0.413 1.00 49.19 93 GLU A O 1
ATOM 726 N N . GLY A 1 94 ? 13.941 -25.897 0.671 1.00 51.56 94 GLY A N 1
ATOM 727 C CA . GLY A 1 94 ? 13.826 -26.798 1.828 1.00 51.56 94 GLY A CA 1
ATOM 728 C C . GLY A 1 94 ? 12.681 -27.819 1.779 1.00 51.56 94 GLY A C 1
ATOM 729 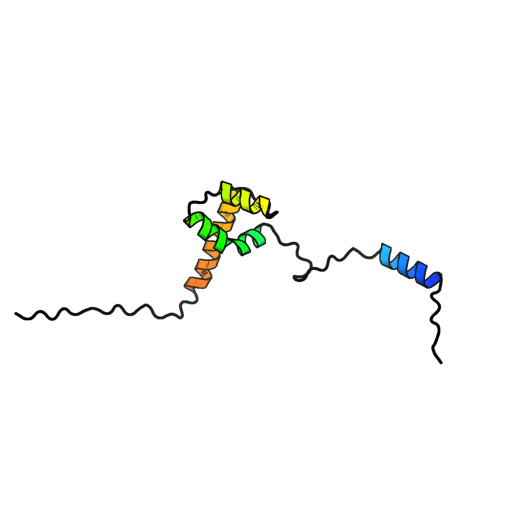O O . GLY A 1 94 ? 12.512 -28.565 2.740 1.00 51.56 94 GLY A O 1
ATOM 730 N N . LYS A 1 95 ? 11.852 -27.834 0.724 1.00 52.94 95 LYS A N 1
ATOM 731 C CA . LYS A 1 95 ? 10.715 -28.767 0.576 1.00 52.94 95 LYS A CA 1
ATOM 732 C C . LYS A 1 95 ? 10.482 -29.113 -0.894 1.00 52.94 95 LYS A C 1
ATOM 734 O O . LYS A 1 95 ? 9.446 -28.776 -1.461 1.00 52.94 95 LYS A O 1
ATOM 739 N N . THR A 1 96 ? 11.454 -29.773 -1.512 1.00 44.69 96 THR A N 1
ATOM 740 C CA . THR A 1 96 ? 11.222 -30.485 -2.774 1.00 44.69 96 THR A CA 1
ATOM 741 C C . THR A 1 96 ? 10.991 -31.956 -2.439 1.00 44.69 96 THR A C 1
ATOM 743 O O . THR A 1 96 ? 11.890 -32.772 -2.580 1.00 44.69 96 THR A O 1
ATOM 746 N N . ASP A 1 97 ? 9.795 -32.291 -1.950 1.00 55.09 97 ASP A N 1
ATOM 747 C CA . ASP A 1 97 ? 9.298 -33.676 -1.968 1.00 55.09 97 ASP A CA 1
ATOM 748 C C . ASP A 1 97 ? 8.533 -33.882 -3.280 1.00 55.09 97 ASP A C 1
ATOM 750 O O . ASP A 1 97 ? 7.315 -34.022 -3.353 1.00 55.09 97 ASP A O 1
ATOM 754 N N . THR A 1 98 ? 9.244 -33.699 -4.384 1.00 50.88 98 THR A N 1
ATOM 755 C CA . THR A 1 98 ? 8.755 -34.055 -5.711 1.00 50.88 98 THR A CA 1
ATOM 756 C C . THR A 1 98 ? 9.943 -34.677 -6.418 1.00 50.88 98 THR A C 1
ATOM 758 O O . THR A 1 98 ? 10.924 -33.967 -6.661 1.00 50.88 98 THR A O 1
ATOM 761 N N . PRO A 1 99 ? 9.911 -35.991 -6.695 1.00 50.91 99 PRO A N 1
ATOM 762 C CA . PRO A 1 99 ? 10.996 -36.647 -7.400 1.00 50.91 99 PRO A CA 1
ATOM 763 C C . PRO A 1 99 ? 11.258 -35.921 -8.727 1.00 50.91 99 PRO A C 1
ATOM 765 O O . PRO A 1 99 ? 10.298 -35.510 -9.391 1.00 50.91 99 PRO A O 1
ATOM 768 N N . PRO A 1 100 ? 12.526 -35.741 -9.132 1.00 54.44 100 PRO A N 1
ATOM 769 C CA . PRO A 1 100 ? 12.843 -35.144 -10.420 1.00 54.44 100 PRO A CA 1
ATOM 770 C C . PRO A 1 100 ? 12.186 -35.957 -11.550 1.00 54.44 100 PRO A C 1
ATOM 772 O O . PRO A 1 100 ? 12.125 -37.188 -11.464 1.00 54.44 100 PRO A O 1
ATOM 775 N N . PRO A 1 101 ? 11.670 -35.303 -12.608 1.00 52.44 101 PRO A N 1
ATOM 776 C CA . PRO A 1 101 ? 11.023 -36.003 -13.708 1.00 52.44 101 PRO A CA 1
ATOM 777 C C . PRO A 1 101 ? 12.023 -36.959 -14.365 1.00 52.44 101 PRO A C 1
ATOM 779 O O . PRO A 1 101 ? 13.092 -36.548 -14.813 1.00 52.44 101 PRO A O 1
ATOM 782 N N . GLN A 1 102 ? 11.667 -38.245 -14.407 1.00 55.12 102 GLN A N 1
ATOM 783 C CA . GLN A 1 102 ? 12.468 -39.289 -15.035 1.00 55.12 102 GLN A CA 1
ATOM 784 C C . GLN A 1 102 ? 12.647 -38.969 -16.524 1.00 55.12 102 GLN A C 1
ATOM 786 O O . GLN A 1 102 ? 11.711 -39.070 -17.322 1.00 55.12 102 GLN A O 1
ATOM 791 N N . THR A 1 103 ? 13.861 -38.584 -16.904 1.00 48.69 103 THR A N 1
ATOM 792 C CA . THR A 1 103 ? 14.288 -38.475 -18.297 1.00 48.69 103 THR A CA 1
ATOM 793 C C . THR A 1 103 ? 14.228 -39.865 -18.931 1.00 48.69 103 THR A C 1
ATOM 795 O O . THR A 1 103 ? 15.108 -4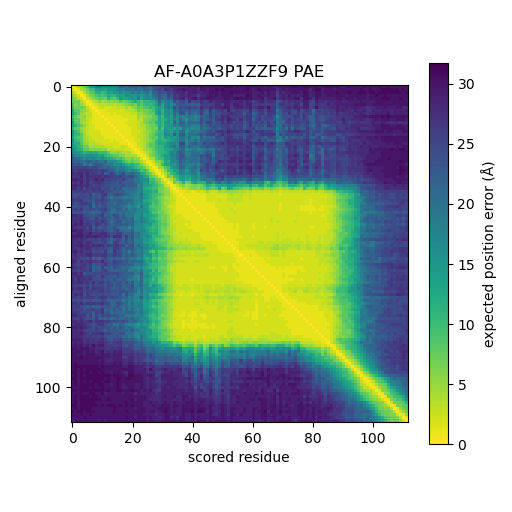0.697 -18.715 1.00 48.69 103 THR A O 1
ATOM 798 N N . ARG A 1 104 ? 13.167 -40.155 -19.696 1.00 46.03 104 ARG A N 1
ATOM 799 C CA . ARG A 1 104 ? 13.108 -41.356 -20.539 1.00 46.03 104 ARG A CA 1
ATOM 800 C C . ARG A 1 104 ? 14.081 -41.175 -21.700 1.00 46.03 104 ARG A C 1
ATOM 802 O O . ARG A 1 104 ? 13.752 -40.526 -22.692 1.00 46.03 104 ARG A O 1
ATOM 809 N N . ASN A 1 105 ? 15.264 -41.762 -21.572 1.00 43.09 105 ASN A N 1
ATOM 810 C CA . ASN A 1 105 ? 16.178 -41.943 -22.690 1.00 43.09 105 ASN A CA 1
ATOM 811 C C . ASN A 1 105 ? 15.506 -42.881 -23.703 1.00 43.09 105 ASN A C 1
ATOM 813 O O . ASN A 1 105 ? 15.315 -44.066 -23.440 1.00 43.09 105 ASN A O 1
ATOM 817 N N . ARG A 1 106 ? 15.103 -42.332 -24.853 1.00 43.41 106 ARG A N 1
ATOM 818 C CA . ARG A 1 106 ? 14.746 -43.120 -26.035 1.00 43.41 106 ARG A CA 1
ATOM 819 C C . ARG A 1 106 ? 16.040 -43.687 -26.611 1.00 43.41 106 ARG A C 1
ATOM 821 O O . ARG A 1 106 ? 16.752 -42.994 -27.328 1.00 43.41 106 ARG A O 1
ATOM 828 N N . THR A 1 107 ? 16.341 -44.934 -26.271 1.00 43.44 107 THR A N 1
ATOM 829 C CA . THR A 1 107 ? 17.341 -45.740 -26.971 1.00 43.44 107 THR A CA 1
ATOM 830 C C . THR A 1 107 ? 16.847 -45.948 -28.400 1.00 43.44 107 THR A C 1
ATOM 832 O O . THR A 1 107 ? 15.878 -46.669 -28.631 1.00 43.44 107 THR A O 1
ATOM 835 N N . ALA A 1 108 ? 17.472 -45.267 -29.356 1.00 45.06 108 ALA A N 1
ATOM 836 C CA . ALA A 1 108 ? 17.321 -45.564 -30.770 1.00 45.06 108 ALA A CA 1
ATOM 837 C C . ALA A 1 108 ? 18.035 -46.895 -31.050 1.00 45.06 108 ALA A C 1
ATOM 839 O O . ALA A 1 108 ? 19.256 -46.943 -31.161 1.00 45.06 108 ALA A O 1
ATOM 840 N N . GLN A 1 109 ? 17.268 -47.983 -31.112 1.00 44.16 109 GLN A N 1
ATOM 841 C CA . GLN A 1 109 ? 17.674 -49.185 -31.833 1.00 44.16 109 GLN A CA 1
ATOM 842 C C . GLN A 1 109 ? 17.535 -48.888 -33.328 1.00 44.16 109 GLN A C 1
ATOM 844 O O . GLN A 1 109 ? 16.428 -48.812 -33.854 1.00 44.16 109 GLN A O 1
ATOM 849 N N . GLY A 1 110 ? 18.668 -48.679 -33.988 1.00 41.84 110 GLY A N 1
ATOM 850 C CA . GLY A 1 110 ? 18.810 -48.735 -35.437 1.00 41.84 110 GLY A CA 1
ATOM 851 C C . GLY A 1 110 ? 19.985 -49.653 -35.735 1.00 41.84 110 GLY A C 1
ATOM 852 O O . GLY A 1 110 ? 21.126 -49.204 -35.736 1.00 41.84 110 GLY A O 1
ATOM 853 N N . SER A 1 111 ? 19.700 -50.944 -35.878 1.00 49.56 111 SER A N 1
ATOM 854 C CA . SER A 1 111 ? 20.641 -51.958 -36.349 1.00 49.56 111 SER A CA 1
ATOM 855 C C . SER A 1 111 ? 20.635 -51.938 -37.877 1.00 49.56 111 SER A C 1
ATOM 857 O O . SER A 1 111 ? 19.564 -52.046 -38.475 1.00 49.56 111 SER A O 1
ATOM 859 N N . ALA A 1 112 ? 21.813 -51.768 -38.474 1.00 47.44 112 ALA A N 1
ATOM 860 C CA . ALA A 1 112 ? 22.108 -52.185 -39.841 1.00 47.44 112 ALA A CA 1
ATOM 861 C C . ALA A 1 112 ? 22.722 -53.590 -39.803 1.00 47.44 112 ALA A C 1
ATOM 863 O O . ALA A 1 112 ? 23.365 -53.902 -38.770 1.00 47.44 112 ALA A O 1
#

Foldseek 3Di:
DDDDDDDDPV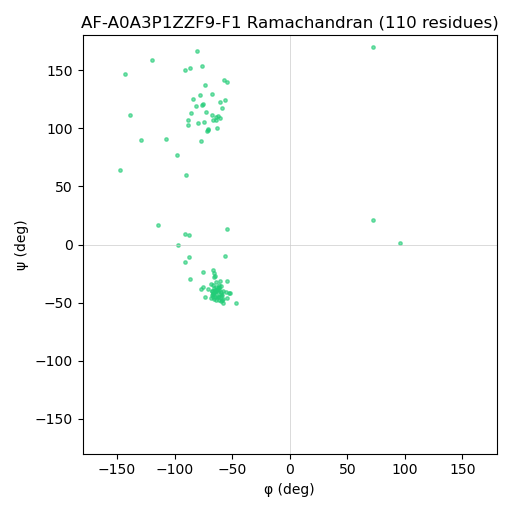NVVVVVVVVVPDDDQPDDPVHPDDQALLNVLLVCLVVLVVVVVVVDDLVNVQVVCVVVVRHDDSVRSVVSSVVSVVVVCVVCVVDPPDPDPDDPPPPDPDDD

Nearest PDB structures (foldseek):
  6l6y-assembly2_F  TM=3.477E-01  e=1.077E+00  Mus musculus
  4y60-assembly1_C  TM=3.634E-01  e=4.208E+00  Mus musculus
  6znl-assembly1_n  TM=1.967E-01  e=3.285E+00  Sus scrofa

Solvent-accessible surface area (backbone atoms only — not comparable to full-atom values): 7261 Å² total; per-residue (Å²): 136,84,82,82,83,78,86,49,73,64,60,56,52,52,49,54,54,52,56,73,71,53,75,90,78,71,82,47,101,80,48,83,63,77,83,45,60,67,56,54,48,58,76,42,37,72,57,54,54,52,42,43,75,73,69,48,50,66,62,61,53,33,51,60,30,43,78,68,73,39,81,62,51,56,72,58,49,55,52,52,53,50,52,51,52,58,57,49,49,63,56,52,75,73,57,72,92,60,82,78,83,82,80,78,78,80,78,80,86,77,84,131

Radius of gyration: 29.05 Å; Cα contacts (8 Å, |Δi|>4): 41; chains: 1; bounding box: 67×61×78 Å

Sequence (112 aa):
MTATHSITASQVKDIKTAFATLKPQKVTLNGNRAMTVKEAVFALAPTLERMKKRGFNITELVEKLHEKGIPVKAPTLAKYLNEFRRGKGKKAEGKTDTPPPQTRNRTAQGSA

Secondary structure (DSSP, 8-state):
-----PPPHHHHHHHHHHHHHS------TT-S-PPPHHHHHHHHHHHHHHHHHTT--HHHHHHHHHHTT----HHHHHHHHHHHHHHHHHHHHT---SPPP-----------

pLDDT: mean 77.46, std 19.7, range [41.84, 97.19]